Protein AF-A0A4V2FSV4-F1 (afdb_monomer_lite)

Radius of gyration: 14.91 Å; chains: 1; bounding box: 29×37×41 Å

Foldseek 3Di:
DPPDPPPDPDDDDDQPLLQVLLVVLVVPDDPPDDSLVVLCVLQVHDSVVSVCSNVVVDPQDPVSVVSSCVVSVHDSCVSVDDPPDDDDD

Secondary structure (DSSP, 8-state):
---SS-SS--SS----HHHHHHHHHHHHS-TTS-HHHHHHHHHT--HHHHHHHHTTSSPPPHHHHHHHHHHHT--THHHHT--S-----

Organism: NCBI:txid1639035

pLDDT: mean 81.25, std 21.93, range [37.22, 98.56]

Sequence (89 aa):
MKQAFNNFIYVGESVNIQKAIFQHIKGIFPPNLSFIHEIAQVLGISYESSYRRIRSDKVLSFEELYKLCAHFRISVDSFCGAPINKVVL

Structure (mmCIF, N/CA/C/O backbone):
data_AF-A0A4V2FSV4-F1
#
_entry.id   AF-A0A4V2FSV4-F1
#
loop_
_atom_site.group_PDB
_atom_site.id
_atom_site.type_symbol
_atom_site.label_atom_id
_atom_site.label_alt_i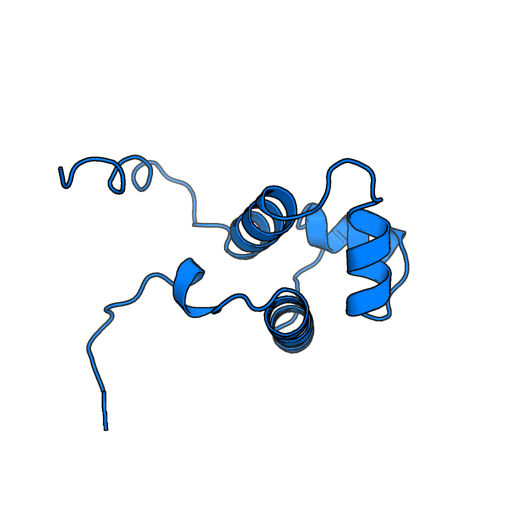d
_atom_site.label_comp_id
_atom_site.label_asym_id
_atom_site.label_entity_id
_atom_site.label_seq_id
_atom_site.pdbx_PDB_ins_code
_atom_site.Cartn_x
_atom_site.Cartn_y
_atom_site.Cartn_z
_atom_site.occupancy
_atom_site.B_iso_or_equiv
_atom_site.auth_seq_id
_atom_site.auth_comp_id
_atom_site.auth_asym_id
_atom_site.auth_atom_id
_atom_site.pdbx_PDB_model_num
ATOM 1 N N . MET A 1 1 ? -11.041 -10.971 -31.199 1.00 43.25 1 MET A N 1
ATOM 2 C CA . MET A 1 1 ? -11.183 -10.721 -29.743 1.00 43.25 1 MET A CA 1
ATOM 3 C C . MET A 1 1 ? -9.904 -11.076 -28.964 1.00 43.25 1 MET A C 1
ATOM 5 O O . MET A 1 1 ? -9.950 -11.862 -28.030 1.00 43.25 1 MET A O 1
ATOM 9 N N . LYS A 1 2 ? -8.750 -10.497 -29.333 1.00 40.38 2 LYS A N 1
ATOM 10 C CA . LYS A 1 2 ? -7.479 -10.582 -28.576 1.00 40.38 2 LYS A CA 1
ATOM 11 C C . LYS A 1 2 ? -6.676 -9.281 -28.723 1.00 40.38 2 LYS A C 1
ATOM 13 O O . LYS A 1 2 ? -5.495 -9.295 -29.040 1.00 40.38 2 LYS A O 1
ATOM 18 N N . GLN A 1 3 ? -7.339 -8.138 -28.571 1.00 37.91 3 GLN A N 1
ATOM 19 C CA . GLN A 1 3 ? -6.693 -6.843 -28.774 1.00 37.91 3 GLN A CA 1
ATOM 20 C C . GLN A 1 3 ? -7.234 -5.831 -27.768 1.00 37.91 3 GLN A C 1
ATOM 22 O O . GLN A 1 3 ? -8.121 -5.053 -28.083 1.00 37.91 3 GLN A O 1
ATOM 27 N N . ALA A 1 4 ? -6.745 -5.922 -26.529 1.00 37.22 4 ALA A N 1
ATOM 28 C CA . ALA A 1 4 ? -6.882 -4.856 -25.529 1.00 37.22 4 ALA A CA 1
ATOM 29 C C . ALA A 1 4 ? -5.890 -4.955 -24.349 1.00 37.22 4 ALA A C 1
ATOM 31 O O . ALA A 1 4 ? -5.987 -4.158 -23.428 1.00 37.22 4 ALA A O 1
ATOM 32 N N . PHE A 1 5 ? -4.931 -5.893 -24.351 1.00 41.31 5 PHE A N 1
ATOM 33 C CA . PHE A 1 5 ? -3.944 -6.013 -23.262 1.00 41.31 5 PHE A CA 1
ATOM 34 C C . PHE A 1 5 ? -2.571 -5.403 -23.588 1.00 41.31 5 PHE A C 1
ATOM 36 O O . PHE A 1 5 ? -1.667 -5.485 -22.767 1.00 41.31 5 PHE A O 1
ATOM 43 N N . ASN A 1 6 ? -2.408 -4.786 -24.768 1.00 38.12 6 ASN A N 1
ATOM 44 C CA . ASN A 1 6 ? -1.089 -4.424 -25.306 1.00 38.12 6 ASN A CA 1
ATOM 45 C C . ASN A 1 6 ? -0.791 -2.921 -25.438 1.00 38.12 6 ASN A C 1
ATOM 47 O O . ASN A 1 6 ? 0.179 -2.561 -26.094 1.00 38.12 6 ASN A O 1
ATOM 51 N N . ASN A 1 7 ? -1.556 -2.040 -24.795 1.00 39.28 7 ASN A N 1
ATOM 52 C CA . ASN A 1 7 ? -1.227 -0.614 -24.767 1.00 39.28 7 ASN A CA 1
ATOM 53 C C . ASN A 1 7 ? -0.843 -0.198 -23.347 1.00 39.28 7 ASN A C 1
ATOM 55 O O . ASN A 1 7 ? -1.750 0.011 -22.552 1.00 39.28 7 ASN A O 1
ATOM 59 N N . PHE A 1 8 ? 0.469 -0.099 -23.070 1.00 43.75 8 PHE A N 1
ATOM 60 C CA . PHE A 1 8 ? 1.148 0.937 -22.248 1.00 43.75 8 PHE A CA 1
ATOM 61 C C . PHE A 1 8 ? 2.495 0.505 -21.622 1.00 43.75 8 PHE A C 1
ATOM 63 O O . PHE A 1 8 ? 2.826 0.914 -20.517 1.00 43.75 8 PHE A O 1
ATOM 70 N N . ILE A 1 9 ? 3.334 -0.269 -22.321 1.00 45.88 9 ILE A N 1
ATOM 71 C CA . ILE A 1 9 ? 4.740 -0.445 -21.904 1.00 45.88 9 ILE A CA 1
ATOM 72 C C . ILE A 1 9 ? 5.661 -0.027 -23.051 1.00 45.88 9 ILE A C 1
ATOM 74 O O . ILE A 1 9 ? 6.255 -0.871 -23.695 1.00 45.88 9 ILE A O 1
ATOM 78 N N . TYR A 1 10 ? 5.727 1.273 -23.342 1.00 44.47 10 TYR A N 1
ATOM 79 C CA . TYR A 1 10 ? 6.870 1.928 -23.997 1.00 44.47 10 TYR A CA 1
ATOM 80 C C . TYR A 1 10 ? 6.730 3.441 -23.800 1.00 44.47 10 TYR A C 1
ATOM 82 O O . TYR A 1 10 ? 5.955 4.051 -24.520 1.00 44.47 10 TYR A O 1
ATOM 90 N N . VAL A 1 11 ? 7.433 4.009 -22.810 1.00 38.88 11 VAL A N 1
ATOM 91 C CA . VAL A 1 11 ? 8.240 5.254 -22.856 1.00 38.88 11 VAL A CA 1
ATOM 92 C C . VAL A 1 11 ? 8.900 5.404 -21.474 1.00 38.88 11 VAL A C 1
ATOM 94 O O . VAL A 1 11 ? 8.217 5.710 -20.508 1.00 38.88 11 VAL A O 1
ATOM 97 N N . GLY A 1 12 ? 10.218 5.198 -21.380 1.00 40.88 12 GLY A N 1
ATOM 98 C CA . GLY A 1 12 ? 11.130 5.873 -20.433 1.00 40.88 12 GLY A CA 1
ATOM 99 C C . GLY A 1 12 ? 10.967 5.745 -18.905 1.00 40.88 12 GLY A C 1
ATOM 100 O O . GLY A 1 12 ? 11.911 6.093 -18.201 1.00 40.88 12 GLY A O 1
ATOM 101 N N . GLU A 1 13 ? 9.853 5.260 -18.361 1.00 48.41 13 GLU A N 1
ATOM 102 C CA . GLU A 1 13 ? 9.660 5.097 -16.916 1.00 48.41 13 GLU A CA 1
ATOM 103 C C . GLU A 1 13 ? 9.937 3.657 -16.478 1.00 48.41 13 GLU A C 1
ATOM 105 O O . GLU A 1 13 ? 9.384 2.697 -17.016 1.00 48.41 13 GLU A O 1
ATOM 110 N N . SER A 1 14 ? 10.781 3.499 -15.456 1.00 59.56 14 SER A N 1
ATOM 111 C CA . SER A 1 14 ? 10.846 2.239 -14.714 1.00 59.56 14 SER A CA 1
ATOM 112 C C . SER A 1 14 ? 9.455 1.924 -14.153 1.00 59.56 14 SER A C 1
ATOM 114 O O . SER A 1 14 ? 8.827 2.775 -13.519 1.00 59.56 14 SER A O 1
ATOM 116 N N . VAL A 1 15 ? 8.948 0.711 -14.402 1.00 68.62 15 VAL A N 1
ATOM 117 C CA . VAL A 1 15 ? 7.664 0.268 -13.844 1.00 68.62 15 VAL A CA 1
ATOM 118 C C . VAL A 1 15 ? 7.759 0.343 -12.324 1.00 68.62 15 VAL A C 1
ATOM 120 O O . VAL A 1 15 ? 8.482 -0.425 -11.690 1.00 68.62 15 VAL A O 1
ATOM 123 N N . ASN A 1 16 ? 7.022 1.272 -11.717 1.00 85.75 16 ASN A N 1
ATOM 124 C CA . ASN A 1 16 ? 6.914 1.336 -10.269 1.00 85.75 16 ASN A CA 1
ATOM 125 C C . ASN A 1 16 ? 5.882 0.297 -9.811 1.00 85.75 16 ASN A C 1
ATOM 127 O O . ASN A 1 16 ? 4.682 0.571 -9.739 1.00 85.75 16 ASN A O 1
ATOM 131 N N . ILE A 1 17 ? 6.370 -0.908 -9.512 1.00 86.50 17 ILE A N 1
ATOM 132 C CA . ILE A 1 17 ? 5.555 -2.058 -9.094 1.00 86.50 17 ILE A CA 1
ATOM 133 C C . ILE A 1 17 ? 4.680 -1.705 -7.881 1.00 86.50 17 ILE A C 1
ATOM 135 O O . ILE A 1 17 ? 3.506 -2.064 -7.841 1.00 86.50 17 ILE A O 1
ATOM 139 N N . GLN A 1 18 ? 5.204 -0.929 -6.929 1.00 92.62 18 GLN A N 1
ATOM 140 C CA . GLN A 1 18 ? 4.456 -0.498 -5.747 1.00 92.62 18 GLN A CA 1
ATOM 141 C C . GLN A 1 18 ? 3.234 0.357 -6.118 1.00 92.62 18 GLN A C 1
ATOM 143 O O . GLN A 1 18 ? 2.136 0.101 -5.620 1.00 92.62 18 GLN A O 1
ATOM 148 N N . LYS A 1 19 ? 3.383 1.326 -7.033 1.00 92.75 19 LYS A N 1
ATOM 149 C CA . LYS A 1 19 ? 2.242 2.092 -7.564 1.00 92.75 19 LYS A CA 1
ATOM 150 C C . LYS A 1 19 ? 1.242 1.181 -8.276 1.00 92.75 19 LYS A C 1
ATOM 152 O O . LYS A 1 19 ? 0.046 1.324 -8.035 1.00 92.75 19 LYS A O 1
ATOM 157 N N . ALA A 1 20 ? 1.715 0.243 -9.098 1.00 90.00 20 ALA A N 1
ATOM 158 C CA . ALA A 1 20 ? 0.854 -0.680 -9.839 1.00 90.00 20 ALA A CA 1
ATOM 159 C C . ALA A 1 20 ? 0.001 -1.561 -8.907 1.00 90.00 20 ALA A C 1
ATOM 161 O O . ALA A 1 20 ? -1.207 -1.687 -9.108 1.00 90.00 20 ALA A O 1
ATOM 162 N N . ILE A 1 21 ? 0.598 -2.096 -7.837 1.00 92.31 21 ILE A N 1
ATOM 163 C CA . ILE 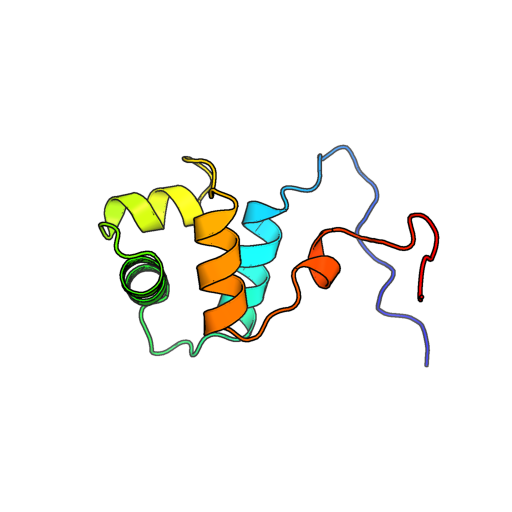A 1 21 ? -0.111 -2.881 -6.817 1.00 92.31 21 ILE A CA 1
ATOM 164 C C . ILE A 1 21 ? -1.199 -2.040 -6.151 1.00 92.31 21 ILE A C 1
ATOM 166 O O . ILE A 1 21 ? -2.358 -2.451 -6.114 1.00 92.31 21 ILE A O 1
ATOM 170 N N . PHE A 1 22 ? -0.866 -0.842 -5.655 1.00 95.62 22 PHE A N 1
ATOM 171 C CA . PHE A 1 22 ? -1.858 0.001 -4.983 1.00 95.62 22 PHE A CA 1
ATOM 172 C C . PHE A 1 22 ? -2.968 0.472 -5.925 1.00 95.62 22 PHE A C 1
ATOM 174 O O . PHE A 1 22 ? -4.117 0.562 -5.496 1.00 95.62 22 PHE A O 1
ATOM 181 N N . GLN A 1 23 ? -2.665 0.735 -7.198 1.00 93.44 23 GLN A N 1
ATOM 182 C CA . GLN A 1 23 ? -3.677 1.043 -8.212 1.00 93.44 23 GLN A CA 1
ATOM 183 C C . GLN A 1 23 ? -4.624 -0.137 -8.444 1.00 93.44 23 GLN A C 1
ATOM 185 O O . GLN A 1 23 ? -5.836 0.064 -8.485 1.00 93.44 23 GLN A O 1
ATOM 190 N N . HIS A 1 24 ? -4.096 -1.357 -8.539 1.00 93.44 24 HIS A N 1
ATOM 191 C CA . HIS A 1 24 ? -4.914 -2.552 -8.713 1.00 93.44 24 HIS A CA 1
ATOM 192 C C . HIS A 1 24 ? -5.811 -2.817 -7.501 1.00 93.44 24 HIS A C 1
ATOM 194 O O . HIS A 1 24 ? -7.016 -2.990 -7.675 1.00 93.44 24 HIS A O 1
ATOM 200 N N . ILE A 1 25 ? -5.262 -2.757 -6.279 1.00 95.50 25 ILE A N 1
ATOM 201 C CA . ILE A 1 25 ? -6.064 -2.901 -5.053 1.00 95.50 25 ILE A CA 1
ATOM 202 C C . ILE A 1 25 ? -7.156 -1.826 -5.026 1.00 95.50 25 ILE A C 1
ATOM 204 O O . ILE A 1 25 ? -8.320 -2.134 -4.796 1.00 95.50 25 ILE A O 1
ATOM 208 N N . LYS A 1 26 ? -6.814 -0.565 -5.314 1.00 95.00 26 LYS A N 1
ATOM 209 C CA . LYS A 1 26 ? -7.788 0.532 -5.331 1.00 95.00 26 LYS A CA 1
ATOM 210 C C . LYS A 1 26 ? -8.890 0.327 -6.377 1.00 95.00 26 LYS A C 1
ATOM 212 O O . LYS A 1 26 ? -10.018 0.733 -6.129 1.00 95.00 26 LYS A O 1
ATOM 217 N N . GLY A 1 27 ? -8.584 -0.302 -7.513 1.00 94.19 27 GLY A N 1
ATOM 218 C CA . GLY A 1 27 ? -9.554 -0.612 -8.567 1.00 94.19 27 GLY A CA 1
ATOM 219 C C . GLY A 1 27 ? -10.603 -1.656 -8.171 1.00 94.19 27 GLY A C 1
ATOM 220 O O . GLY A 1 27 ? -11.721 -1.601 -8.673 1.00 94.19 27 GLY A O 1
ATOM 221 N N . ILE A 1 28 ? -10.268 -2.572 -7.257 1.00 93.06 28 ILE A N 1
ATOM 222 C CA . ILE A 1 28 ? -11.205 -3.574 -6.715 1.00 93.06 28 ILE A CA 1
ATOM 223 C C . ILE A 1 28 ? -11.814 -3.159 -5.366 1.00 93.06 28 ILE A 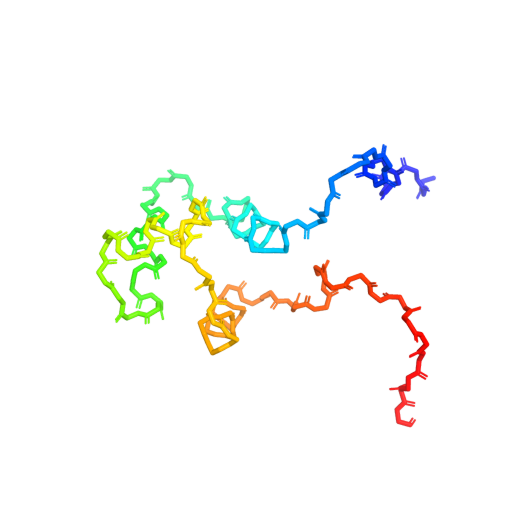C 1
ATOM 225 O O . ILE A 1 28 ? -12.725 -3.820 -4.870 1.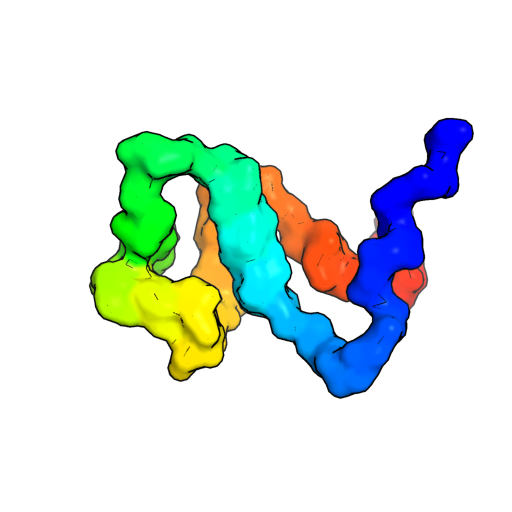00 93.06 28 ILE A O 1
ATOM 229 N N . PHE A 1 29 ? -11.307 -2.088 -4.752 1.00 94.56 29 PHE A N 1
ATOM 230 C CA . PHE A 1 29 ? -11.712 -1.661 -3.418 1.00 94.56 29 PHE A CA 1
ATOM 231 C C . PHE A 1 29 ? -13.035 -0.873 -3.445 1.00 94.56 29 PHE A C 1
ATOM 233 O O . PHE A 1 29 ? -13.195 0.013 -4.290 1.00 94.56 29 PHE A O 1
ATOM 240 N N . PRO A 1 30 ? -13.978 -1.128 -2.515 1.00 94.38 30 PRO A N 1
ATOM 241 C CA . PRO A 1 30 ? -15.245 -0.403 -2.469 1.00 94.38 30 PRO A CA 1
ATOM 242 C C . PRO A 1 30 ? -15.042 1.114 -2.289 1.00 94.38 30 PRO A C 1
ATOM 244 O O . PRO A 1 30 ? -14.334 1.535 -1.369 1.00 94.38 30 PRO A O 1
ATOM 247 N N . PRO A 1 31 ? -15.687 1.965 -3.109 1.00 92.88 31 PRO A N 1
ATOM 248 C CA . PRO A 1 31 ? -15.456 3.412 -3.086 1.00 92.88 31 PRO A CA 1
ATOM 249 C C . PRO A 1 31 ? -15.991 4.104 -1.822 1.00 92.88 31 PRO A C 1
ATOM 251 O O . PRO A 1 31 ? -15.595 5.226 -1.523 1.00 92.88 31 PRO A O 1
ATOM 254 N N . ASN A 1 32 ? -16.889 3.453 -1.079 1.00 95.69 32 ASN A N 1
ATOM 255 C CA . ASN A 1 32 ? -17.491 3.960 0.157 1.00 95.69 32 ASN A CA 1
ATOM 256 C C . ASN A 1 32 ? -16.640 3.700 1.413 1.00 95.69 32 ASN A C 1
ATOM 258 O O . ASN A 1 32 ? -17.051 4.077 2.509 1.00 95.69 32 ASN A O 1
ATOM 262 N N . LEU A 1 33 ? -15.489 3.039 1.275 1.00 95.38 33 LEU A N 1
ATOM 263 C CA . LEU A 1 33 ? -14.583 2.734 2.379 1.00 95.38 33 LEU A CA 1
ATOM 264 C C . LEU A 1 33 ? -13.293 3.558 2.269 1.00 95.38 33 LEU A C 1
ATOM 266 O O . LEU A 1 33 ? -12.871 3.968 1.187 1.00 95.38 33 LEU A O 1
ATOM 270 N N . SER A 1 34 ? -12.629 3.796 3.404 1.00 97.00 34 SER A N 1
ATOM 271 C CA . SER A 1 34 ? -11.340 4.494 3.411 1.00 97.00 34 SER A CA 1
ATOM 272 C C . SER A 1 34 ? -10.209 3.540 3.039 1.00 97.00 34 SER A C 1
ATOM 274 O O . SER A 1 34 ? -9.766 2.727 3.849 1.00 97.00 34 SER A O 1
ATOM 276 N N . PHE A 1 35 ? -9.697 3.685 1.817 1.00 97.50 35 PHE A N 1
ATOM 277 C CA . PHE A 1 35 ? -8.584 2.880 1.312 1.00 97.50 35 PHE A CA 1
ATOM 278 C C . PHE A 1 35 ? -7.340 2.964 2.208 1.00 97.50 35 PHE A C 1
ATOM 280 O O . PHE A 1 35 ? -6.739 1.952 2.545 1.00 97.50 35 PHE A O 1
ATOM 287 N N . ILE A 1 36 ? -6.963 4.169 2.648 1.00 97.56 36 ILE A N 1
ATOM 288 C CA . ILE A 1 36 ? -5.769 4.366 3.487 1.00 97.56 36 ILE A CA 1
ATOM 289 C C . ILE A 1 36 ? -5.939 3.681 4.850 1.00 97.56 36 ILE A C 1
ATOM 291 O O . ILE A 1 36 ? -4.970 3.128 5.379 1.00 97.56 36 ILE A O 1
ATOM 295 N N . HIS A 1 37 ? -7.156 3.711 5.404 1.00 98.00 37 HIS A N 1
ATOM 296 C CA . HIS A 1 37 ? -7.474 3.043 6.662 1.00 98.00 37 HIS A CA 1
ATOM 297 C C . HIS A 1 37 ? -7.340 1.525 6.532 1.00 98.00 37 HIS A C 1
ATOM 299 O O . HIS A 1 37 ? -6.670 0.914 7.358 1.00 98.00 37 HIS A O 1
ATOM 305 N N . GLU A 1 38 ? -7.888 0.938 5.467 1.00 98.31 38 GLU A N 1
ATOM 306 C CA . GLU A 1 38 ? -7.767 -0.498 5.201 1.00 98.31 38 GLU A CA 1
ATOM 307 C C . GLU A 1 38 ? -6.296 -0.926 5.098 1.00 98.31 38 GLU A C 1
ATOM 309 O O . GLU A 1 38 ? -5.858 -1.849 5.781 1.00 98.31 38 GLU A O 1
ATOM 314 N N . ILE A 1 39 ? -5.490 -0.205 4.310 1.00 98.44 39 ILE A N 1
ATOM 315 C CA . ILE A 1 39 ? -4.056 -0.502 4.175 1.00 98.44 39 ILE A CA 1
ATOM 316 C C . ILE A 1 39 ? -3.338 -0.391 5.528 1.00 98.44 39 ILE A C 1
ATOM 318 O O . ILE A 1 39 ? -2.464 -1.205 5.826 1.00 98.44 39 ILE A O 1
ATOM 322 N N . ALA A 1 40 ? -3.694 0.592 6.362 1.00 98.56 40 ALA A N 1
ATOM 323 C CA . ALA A 1 40 ? -3.130 0.734 7.704 1.00 98.56 40 ALA A CA 1
ATOM 324 C C . ALA A 1 40 ? -3.444 -0.486 8.584 1.00 98.56 40 ALA A C 1
ATOM 326 O O . ALA A 1 40 ? -2.539 -1.011 9.237 1.00 98.56 40 ALA A O 1
ATOM 327 N N . GLN A 1 41 ? -4.694 -0.961 8.555 1.00 98.56 41 GLN A N 1
ATOM 328 C CA . GLN A 1 41 ? -5.131 -2.139 9.304 1.00 98.56 41 GLN A CA 1
ATOM 329 C C . GLN A 1 41 ? -4.411 -3.411 8.839 1.00 98.56 41 GLN A C 1
ATOM 331 O O . GLN A 1 41 ? -3.815 -4.101 9.663 1.00 98.56 41 GLN A O 1
ATOM 336 N N . VAL A 1 42 ? -4.394 -3.686 7.530 1.00 98.38 42 VAL A N 1
ATOM 337 C CA . VAL A 1 42 ? -3.768 -4.896 6.959 1.00 98.38 42 VAL A CA 1
ATOM 338 C C . VAL A 1 42 ? -2.270 -4.952 7.256 1.00 98.38 42 VAL A C 1
ATOM 340 O O . VAL A 1 42 ? -1.722 -6.008 7.577 1.00 98.38 42 VAL A O 1
ATOM 343 N N . LEU A 1 43 ? -1.585 -3.812 7.160 1.00 98.31 43 LEU A N 1
ATOM 344 C CA . LEU A 1 43 ? -0.149 -3.746 7.412 1.00 98.31 43 LEU A CA 1
ATOM 345 C C . LEU A 1 43 ? 0.196 -3.670 8.906 1.00 98.31 43 LEU A C 1
ATOM 347 O O . LEU A 1 43 ? 1.330 -3.987 9.273 1.00 98.31 43 LEU A O 1
ATOM 351 N N . GLY A 1 44 ? -0.757 -3.291 9.763 1.00 98.19 44 GLY A N 1
ATOM 352 C CA . GLY A 1 44 ? -0.527 -3.049 11.188 1.00 98.19 44 GLY A CA 1
ATOM 353 C C . GLY A 1 44 ? 0.353 -1.822 11.436 1.00 98.19 44 GLY A C 1
ATOM 354 O O . GLY A 1 44 ? 1.228 -1.851 12.299 1.00 98.19 44 GLY A O 1
ATOM 355 N N . ILE A 1 45 ? 0.171 -0.760 10.646 1.00 98.38 45 ILE A N 1
ATOM 356 C CA . ILE A 1 45 ? 0.972 0.475 10.708 1.00 98.38 45 ILE A CA 1
ATOM 357 C C . ILE A 1 45 ? 0.079 1.708 10.877 1.00 98.38 45 ILE A C 1
ATOM 359 O O . ILE A 1 45 ? -1.130 1.651 10.676 1.00 98.38 45 ILE A O 1
ATOM 363 N N . SER A 1 46 ? 0.674 2.856 11.221 1.00 98.50 46 SER A N 1
ATOM 364 C CA . SER A 1 46 ? -0.080 4.110 11.342 1.00 98.50 46 SER A CA 1
ATOM 365 C C . SER A 1 46 ? -0.668 4.575 10.003 1.00 98.50 46 SER A C 1
ATOM 367 O O . SER A 1 46 ? -0.115 4.300 8.937 1.00 98.50 46 SER A O 1
ATOM 369 N N . TYR A 1 47 ? -1.750 5.357 10.063 1.00 97.69 47 TYR A N 1
ATOM 370 C CA . TYR A 1 47 ? -2.395 5.960 8.888 1.00 97.69 47 TYR A CA 1
ATOM 371 C C . TYR A 1 47 ? -1.425 6.808 8.043 1.00 97.69 47 TYR A C 1
ATOM 373 O O . TYR A 1 47 ? -1.440 6.778 6.816 1.00 97.69 47 TYR A O 1
ATOM 381 N N . GLU A 1 48 ? -0.523 7.546 8.692 1.00 97.88 48 GLU A N 1
ATOM 382 C CA . GLU A 1 48 ? 0.520 8.303 7.996 1.00 97.88 48 GLU A CA 1
ATOM 383 C C . GLU A 1 48 ? 1.526 7.370 7.304 1.00 97.88 48 GLU A C 1
ATOM 385 O O . GLU A 1 48 ? 1.908 7.587 6.150 1.00 97.88 48 GLU A O 1
ATOM 390 N N . SER A 1 49 ? 1.930 6.297 7.991 1.00 98.12 49 SER A N 1
ATOM 391 C CA . SER A 1 49 ? 2.853 5.303 7.449 1.00 98.12 49 SER A CA 1
ATOM 392 C C . SER A 1 49 ? 2.273 4.580 6.240 1.00 98.12 49 SER A C 1
ATOM 394 O O . SER A 1 49 ? 3.014 4.376 5.274 1.00 98.12 49 SER A O 1
ATOM 396 N N . SER A 1 50 ? 0.985 4.219 6.261 1.00 98.19 50 SER A N 1
ATOM 397 C CA . SER A 1 50 ? 0.300 3.626 5.106 1.00 98.19 50 SER A CA 1
ATOM 398 C C . SER A 1 50 ? 0.174 4.628 3.968 1.00 98.19 50 SER A C 1
ATOM 400 O O . SER A 1 50 ? 0.496 4.297 2.826 1.00 98.19 50 SER A O 1
ATOM 402 N N . TYR A 1 51 ? -0.163 5.885 4.270 1.00 97.62 51 TYR A N 1
ATOM 403 C CA . TYR A 1 51 ? -0.242 6.932 3.257 1.00 97.62 51 TYR A CA 1
ATOM 404 C C . TYR A 1 51 ? 1.112 7.161 2.554 1.00 97.62 51 TYR A C 1
ATOM 406 O O . TYR A 1 51 ? 1.142 7.396 1.345 1.00 97.62 51 TYR A O 1
ATOM 414 N N . ARG A 1 52 ? 2.243 7.009 3.265 1.00 98.25 52 ARG A N 1
ATOM 415 C CA . ARG A 1 52 ? 3.597 7.036 2.672 1.00 98.25 52 ARG A CA 1
ATOM 416 C C . ARG A 1 52 ? 3.877 5.859 1.732 1.00 98.25 52 ARG A C 1
ATOM 418 O O . ARG A 1 52 ? 4.527 6.073 0.713 1.00 98.25 52 ARG A O 1
ATOM 425 N N . ARG A 1 53 ? 3.383 4.645 2.024 1.00 97.94 53 ARG A N 1
ATOM 426 C CA . ARG A 1 53 ? 3.494 3.501 1.090 1.00 97.94 53 ARG A CA 1
ATOM 427 C C . ARG A 1 53 ? 2.670 3.756 -0.163 1.00 97.94 53 ARG A C 1
ATOM 429 O O . ARG A 1 53 ? 3.178 3.606 -1.268 1.00 97.94 53 ARG A O 1
ATOM 436 N N . ILE A 1 54 ? 1.427 4.199 -0.001 1.00 96.81 54 ILE A N 1
ATOM 437 C CA . ILE A 1 54 ? 0.506 4.406 -1.126 1.00 96.81 54 ILE A CA 1
ATOM 438 C C . ILE A 1 54 ? 1.086 5.404 -2.137 1.00 96.81 54 ILE A C 1
ATOM 440 O O . ILE A 1 54 ? 1.015 5.171 -3.341 1.00 96.81 54 ILE A O 1
ATOM 444 N N . ARG A 1 55 ? 1.726 6.482 -1.665 1.00 95.56 55 ARG A N 1
ATOM 445 C CA . ARG A 1 55 ? 2.351 7.484 -2.544 1.00 95.56 55 ARG A CA 1
ATOM 446 C C . ARG A 1 55 ? 3.793 7.173 -2.965 1.00 95.56 55 ARG A C 1
ATOM 448 O O . ARG A 1 55 ? 4.365 7.923 -3.743 1.00 95.56 55 ARG A O 1
ATOM 455 N N . SER A 1 56 ? 4.349 6.051 -2.501 1.00 95.06 56 SER A N 1
ATOM 456 C CA . SER A 1 56 ? 5.739 5.629 -2.744 1.00 95.06 56 SER A CA 1
ATOM 457 C C . SER A 1 56 ? 6.827 6.516 -2.109 1.00 95.06 56 SER A C 1
ATOM 459 O O . SER A 1 56 ? 7.974 6.470 -2.534 1.00 95.06 56 SER A O 1
ATOM 461 N N . ASP A 1 57 ? 6.506 7.250 -1.037 1.00 96.31 57 ASP A N 1
ATOM 462 C CA . ASP A 1 57 ? 7.487 7.982 -0.204 1.00 96.31 57 ASP A CA 1
ATOM 463 C C . ASP A 1 57 ? 8.279 7.061 0.736 1.00 96.31 57 ASP A C 1
ATOM 465 O O . ASP A 1 57 ? 9.257 7.461 1.375 1.00 96.31 57 ASP A O 1
ATOM 469 N N . LYS A 1 58 ? 7.785 5.838 0.924 1.00 96.69 58 LYS A N 1
ATOM 470 C CA . LYS A 1 58 ? 8.472 4.769 1.636 1.00 96.69 58 LYS A CA 1
ATOM 471 C C . LYS A 1 58 ? 8.244 3.465 0.888 1.00 96.69 58 LYS A C 1
ATOM 473 O O . LYS A 1 58 ? 7.118 3.181 0.475 1.00 96.69 58 LYS A O 1
ATOM 478 N N . VAL A 1 59 ? 9.322 2.702 0.733 1.00 95.94 59 VAL A N 1
ATOM 479 C CA . VAL A 1 59 ? 9.303 1.388 0.089 1.00 95.94 59 VAL A CA 1
ATOM 480 C C . VAL A 1 59 ? 8.379 0.455 0.869 1.00 95.94 59 VAL A C 1
ATOM 482 O O . VAL A 1 59 ? 8.433 0.410 2.100 1.00 95.94 59 VAL A O 1
ATOM 485 N N . LEU A 1 60 ? 7.525 -0.249 0.135 1.00 96.19 60 LEU A N 1
ATOM 486 C CA . LEU A 1 60 ? 6.730 -1.366 0.625 1.00 96.19 60 LEU A CA 1
ATOM 487 C C . LEU A 1 60 ? 7.647 -2.588 0.760 1.00 96.19 60 LEU A C 1
ATOM 489 O O . LEU A 1 60 ? 8.250 -3.004 -0.230 1.00 96.19 60 LEU A O 1
ATOM 493 N N . SER A 1 61 ? 7.785 -3.142 1.966 1.00 96.25 61 SER A N 1
ATOM 494 C CA . SER A 1 61 ? 8.610 -4.345 2.157 1.00 96.25 61 SER A CA 1
ATOM 495 C C . SER A 1 61 ? 7.971 -5.574 1.502 1.00 96.25 61 SER A C 1
ATOM 497 O O . SER A 1 61 ? 6.777 -5.580 1.192 1.00 96.25 61 SER A O 1
ATOM 499 N N . PHE A 1 62 ? 8.748 -6.641 1.311 1.00 93.81 62 PHE A N 1
ATOM 500 C CA . PHE A 1 62 ? 8.220 -7.884 0.748 1.00 93.81 62 PHE A CA 1
ATOM 501 C C . PHE A 1 62 ? 7.184 -8.549 1.673 1.00 93.81 62 PHE A C 1
ATOM 503 O O . PHE A 1 62 ? 6.179 -9.078 1.203 1.00 93.81 62 PHE A O 1
ATOM 510 N N . GLU A 1 63 ? 7.359 -8.461 2.992 1.00 96.75 63 GLU A N 1
ATOM 511 C CA . GLU A 1 63 ? 6.382 -8.935 3.978 1.00 96.75 63 GLU A CA 1
ATOM 512 C C . GLU A 1 63 ? 5.095 -8.103 3.947 1.00 96.75 63 GLU A C 1
ATOM 514 O O . GLU A 1 63 ? 3.998 -8.655 4.032 1.00 96.75 63 GLU A O 1
ATOM 519 N N . GLU A 1 64 ? 5.208 -6.776 3.817 1.00 97.62 64 GLU A N 1
ATOM 520 C CA . GLU A 1 64 ? 4.050 -5.889 3.650 1.00 97.62 64 GLU A CA 1
ATOM 521 C C . GLU A 1 64 ? 3.303 -6.214 2.345 1.00 97.62 64 GLU A C 1
ATOM 523 O O . GLU A 1 64 ? 2.075 -6.314 2.343 1.00 97.62 64 GLU A O 1
ATOM 528 N N . LEU A 1 65 ? 4.035 -6.453 1.253 1.00 95.31 65 LEU A N 1
ATOM 529 C CA . LEU A 1 65 ? 3.473 -6.904 -0.018 1.00 95.31 65 LEU A CA 1
ATOM 530 C C . LEU A 1 65 ? 2.719 -8.228 0.135 1.00 95.31 65 LEU A C 1
ATOM 532 O O . LEU A 1 65 ? 1.562 -8.320 -0.271 1.00 95.31 65 LEU A O 1
ATOM 536 N N . TYR A 1 66 ? 3.341 -9.231 0.756 1.00 95.00 66 TYR A N 1
ATOM 537 C CA . TYR A 1 66 ? 2.714 -10.530 0.994 1.00 95.00 66 TYR A CA 1
ATOM 538 C C . TYR A 1 66 ? 1.400 -10.395 1.774 1.00 95.00 66 TYR A C 1
ATOM 540 O O . TYR A 1 66 ? 0.390 -10.970 1.369 1.00 95.00 66 TYR A O 1
ATOM 548 N N . LYS A 1 67 ? 1.377 -9.585 2.842 1.00 97.56 67 LYS A N 1
ATOM 549 C CA . LYS A 1 67 ? 0.155 -9.319 3.622 1.00 97.56 67 LYS A CA 1
ATOM 550 C C . LYS A 1 67 ? -0.960 -8.732 2.760 1.00 97.56 67 LYS A C 1
ATOM 552 O O . LYS A 1 67 ? -2.093 -9.203 2.832 1.00 97.56 67 LYS A O 1
ATOM 557 N N . LEU A 1 68 ? -0.645 -7.733 1.934 1.00 96.88 68 LEU A N 1
ATOM 558 C CA . LEU A 1 68 ? -1.623 -7.115 1.036 1.00 96.88 68 LEU A CA 1
ATOM 559 C C . LEU A 1 68 ? -2.146 -8.119 0.008 1.00 96.88 68 LEU A C 1
ATOM 561 O O . LEU A 1 68 ? -3.356 -8.252 -0.164 1.00 96.88 68 LEU A O 1
ATOM 565 N N . CYS A 1 69 ? -1.256 -8.862 -0.644 1.00 94.12 69 CYS A N 1
ATOM 566 C CA . CYS A 1 69 ? -1.634 -9.866 -1.633 1.00 94.12 69 CYS A CA 1
ATOM 567 C C . CYS A 1 69 ? -2.501 -10.978 -1.033 1.00 94.12 69 CYS A C 1
ATOM 569 O O . CYS A 1 69 ? -3.504 -11.351 -1.639 1.00 94.12 69 CYS A O 1
ATOM 571 N N . ALA A 1 70 ? -2.175 -11.456 0.170 1.00 95.12 70 ALA A N 1
ATOM 572 C CA . ALA A 1 70 ? -2.977 -12.449 0.877 1.00 95.12 70 ALA A CA 1
ATOM 573 C C . ALA A 1 70 ? -4.371 -11.909 1.242 1.00 95.12 70 ALA A C 1
ATOM 575 O O . ALA A 1 70 ? -5.371 -12.584 0.995 1.00 95.12 70 ALA A O 1
ATOM 576 N N . HIS A 1 71 ? -4.448 -10.684 1.775 1.00 96.75 71 HIS A N 1
ATOM 577 C CA . HIS A 1 71 ? -5.711 -10.055 2.184 1.00 96.75 71 HIS A CA 1
ATOM 578 C C . HIS A 1 71 ? -6.648 -9.798 1.002 1.00 96.75 71 HIS A C 1
ATOM 580 O O . HIS A 1 71 ? -7.815 -10.181 1.029 1.00 96.75 71 HIS A O 1
ATOM 586 N N . PHE A 1 72 ? -6.122 -9.208 -0.072 1.00 94.62 72 PHE A N 1
ATOM 587 C CA . PHE A 1 72 ? -6.900 -8.853 -1.261 1.00 94.62 72 PHE A CA 1
ATOM 588 C C . PHE A 1 72 ? -6.997 -9.984 -2.297 1.00 94.62 72 PHE A C 1
ATOM 590 O O . PHE A 1 72 ? -7.620 -9.798 -3.340 1.00 94.62 72 PHE A O 1
ATOM 597 N N . ARG A 1 73 ? -6.413 -11.159 -2.014 1.00 93.38 73 ARG A N 1
ATOM 598 C CA . ARG A 1 73 ? -6.374 -12.338 -2.901 1.00 93.38 73 ARG A CA 1
ATOM 599 C C . ARG A 1 73 ? -5.790 -12.037 -4.284 1.00 93.38 73 ARG A C 1
ATOM 601 O O . ARG A 1 73 ? -6.324 -12.463 -5.306 1.00 93.38 73 ARG A O 1
ATOM 608 N N . ILE A 1 74 ? -4.681 -11.304 -4.311 1.00 89.62 74 ILE A N 1
ATOM 609 C CA . ILE A 1 74 ? -3.998 -10.899 -5.541 1.00 89.62 74 ILE A CA 1
ATOM 610 C C . ILE A 1 74 ? -2.731 -11.735 -5.725 1.00 89.62 74 ILE A C 1
ATOM 612 O O . ILE A 1 74 ? -1.913 -11.830 -4.812 1.00 89.62 74 ILE A O 1
ATOM 616 N N . SER A 1 75 ? -2.528 -12.285 -6.925 1.00 86.25 75 SER A N 1
ATOM 617 C CA . SER A 1 75 ? -1.250 -12.911 -7.284 1.00 86.25 75 SER A CA 1
ATOM 618 C C . SER A 1 75 ? -0.198 -11.849 -7.612 1.00 86.25 75 SER A C 1
ATOM 620 O O . SER A 1 75 ? -0.405 -11.036 -8.519 1.00 86.25 75 SER A O 1
ATOM 622 N N . VAL A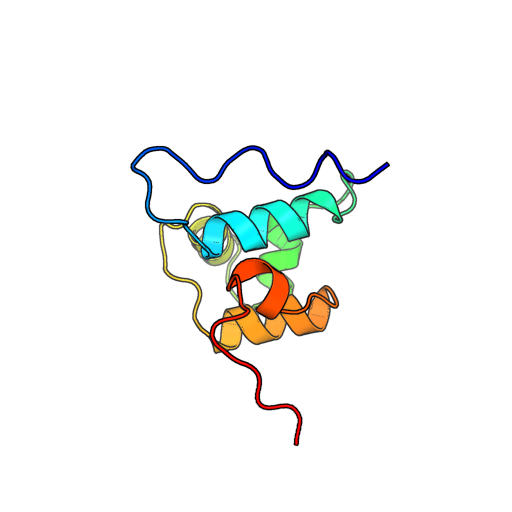 1 76 ? 0.937 -11.882 -6.904 1.00 80.31 76 VAL A N 1
ATOM 623 C CA . VAL A 1 76 ? 2.098 -10.994 -7.123 1.00 80.31 76 VAL A CA 1
ATOM 624 C C . VAL A 1 76 ? 2.628 -11.104 -8.557 1.00 80.31 76 VAL A C 1
ATOM 626 O O . VAL A 1 76 ? 3.017 -10.094 -9.147 1.00 80.31 76 VAL A O 1
ATOM 629 N N . ASP A 1 77 ? 2.566 -12.298 -9.152 1.00 79.62 77 ASP A N 1
ATOM 630 C CA . ASP A 1 77 ? 3.046 -12.575 -10.513 1.00 79.62 77 ASP A CA 1
ATOM 631 C C . ASP A 1 77 ? 2.384 -11.678 -11.569 1.00 79.62 77 ASP A C 1
ATOM 633 O O . ASP A 1 77 ? 2.991 -11.360 -12.592 1.00 79.62 77 ASP A O 1
ATOM 637 N N . SER A 1 78 ? 1.167 -11.199 -11.286 1.00 73.38 78 SER A N 1
ATOM 638 C CA . SER A 1 78 ? 0.410 -10.284 -12.149 1.00 73.38 78 SER A CA 1
ATOM 639 C C . SER A 1 78 ? 1.110 -8.936 -12.367 1.00 73.38 78 SER A C 1
ATOM 641 O O . SER A 1 78 ? 0.821 -8.258 -13.350 1.00 73.38 78 SER A O 1
ATOM 643 N N . PHE A 1 79 ? 2.021 -8.539 -11.470 1.00 76.44 79 PHE A N 1
ATOM 644 C CA . PHE A 1 79 ? 2.757 -7.267 -11.538 1.00 76.44 79 PHE A CA 1
ATOM 645 C C . PHE A 1 79 ? 4.227 -7.434 -11.908 1.00 76.44 79 PHE A C 1
ATOM 647 O O . PHE A 1 79 ? 4.850 -6.484 -12.376 1.00 76.44 79 PHE A O 1
ATOM 654 N N . CYS A 1 80 ? 4.782 -8.628 -11.697 1.00 69.50 80 CYS A N 1
ATOM 655 C CA . CYS A 1 80 ? 6.188 -8.918 -11.963 1.00 69.50 80 CYS A CA 1
ATOM 656 C C . CYS A 1 80 ? 6.469 -9.254 -13.433 1.00 69.50 80 CYS A C 1
ATOM 658 O O . CYS A 1 80 ? 7.633 -9.369 -13.800 1.00 69.50 80 CYS A O 1
ATOM 660 N N . GLY A 1 81 ? 5.434 -9.388 -14.272 1.00 60.91 81 GLY A N 1
ATOM 661 C CA . GLY A 1 81 ? 5.586 -9.541 -15.717 1.00 60.91 81 GLY A CA 1
ATOM 662 C C . GLY A 1 81 ? 6.511 -10.697 -16.100 1.00 60.91 81 GLY A C 1
ATOM 663 O O . GLY A 1 81 ? 7.567 -10.472 -16.677 1.00 60.91 81 GLY A O 1
ATOM 664 N N . ALA A 1 82 ? 6.134 -11.941 -15.800 1.00 52.97 82 ALA A N 1
ATOM 665 C CA . ALA A 1 82 ? 6.803 -13.104 -16.384 1.00 52.97 82 ALA A CA 1
ATOM 666 C C . ALA A 1 82 ? 5.961 -13.653 -17.553 1.00 52.97 82 ALA A C 1
ATOM 668 O O . ALA A 1 82 ? 4.738 -13.733 -17.454 1.00 52.97 82 ALA A O 1
ATOM 669 N N . PRO A 1 83 ? 6.610 -14.035 -18.665 1.00 49.38 83 PRO A N 1
ATOM 670 C CA . PRO A 1 83 ? 7.307 -15.311 -18.645 1.00 49.38 83 PRO A CA 1
ATOM 671 C C . PRO A 1 83 ? 8.804 -15.112 -18.863 1.00 49.38 83 PRO A C 1
ATOM 673 O O . PRO A 1 83 ? 9.283 -15.094 -19.989 1.00 49.38 83 PRO A O 1
ATOM 676 N N . ILE A 1 84 ? 9.573 -15.036 -17.779 1.00 57.78 84 I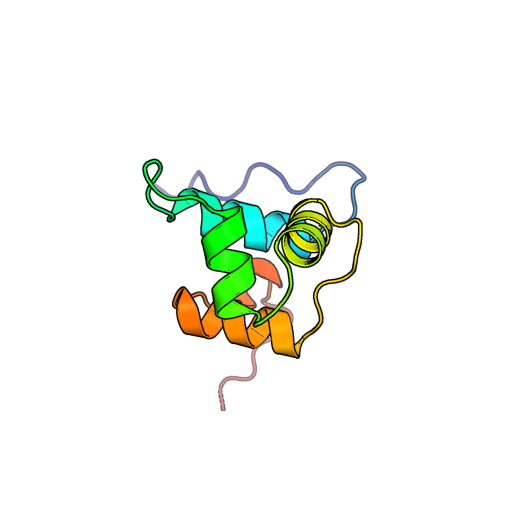LE A N 1
ATOM 677 C CA . ILE A 1 84 ? 11.045 -15.001 -17.840 1.00 57.78 84 ILE A CA 1
ATOM 678 C C . ILE A 1 84 ? 11.656 -16.413 -17.953 1.00 57.78 84 ILE A C 1
ATOM 680 O O . ILE A 1 84 ? 12.796 -16.633 -17.571 1.00 57.78 84 ILE A O 1
ATOM 684 N N . ASN A 1 85 ? 10.913 -17.345 -18.565 1.00 47.00 85 ASN A N 1
ATOM 685 C CA . ASN A 1 85 ? 11.126 -18.796 -18.673 1.00 47.00 85 ASN A CA 1
ATOM 686 C C . ASN A 1 85 ? 10.465 -19.630 -17.561 1.00 47.00 85 ASN A C 1
ATOM 688 O O . ASN A 1 85 ? 10.669 -19.449 -16.367 1.00 47.00 85 ASN A O 1
ATOM 692 N N . LYS A 1 86 ? 9.645 -20.571 -18.027 1.00 50.47 86 LYS A N 1
ATOM 693 C CA . LYS A 1 86 ? 8.954 -21.632 -17.298 1.00 50.47 86 LYS A CA 1
ATOM 694 C C . LYS A 1 86 ? 9.930 -22.441 -16.429 1.00 50.47 86 LYS A C 1
ATOM 696 O O . LYS A 1 86 ? 10.893 -22.975 -16.966 1.00 50.47 86 LYS A O 1
ATOM 701 N N . VAL A 1 87 ? 9.580 -22.671 -15.165 1.00 50.47 87 VAL A N 1
ATOM 702 C CA . VAL A 1 87 ? 9.688 -24.007 -14.559 1.00 50.47 87 VAL A CA 1
ATOM 703 C C . VAL A 1 87 ? 8.360 -24.276 -13.857 1.00 50.47 87 VAL A C 1
ATOM 705 O O . VAL A 1 87 ? 8.121 -23.850 -12.733 1.00 50.47 87 VAL A O 1
ATOM 708 N N . VAL A 1 88 ? 7.460 -24.931 -14.587 1.00 50.91 88 VAL A N 1
ATOM 709 C CA . VAL A 1 88 ? 6.469 -25.805 -13.958 1.00 50.91 88 VAL A CA 1
ATOM 710 C C . VAL A 1 88 ? 7.243 -27.087 -13.667 1.00 50.91 88 VAL A C 1
ATOM 712 O O . VAL A 1 88 ? 7.994 -27.504 -14.550 1.00 50.91 88 VAL A O 1
ATOM 715 N N . LEU A 1 89 ? 7.104 -27.600 -12.442 1.00 37.75 89 LEU A N 1
ATOM 716 C CA . LEU A 1 89 ? 7.705 -28.841 -11.938 1.00 37.75 89 LEU A CA 1
ATOM 717 C C . LEU A 1 89 ? 7.878 -29.929 -13.009 1.00 37.75 89 LEU A C 1
ATOM 719 O O . LEU A 1 89 ? 6.920 -30.139 -13.790 1.00 37.75 89 LEU A O 1
#